Protein AF-A0A661E5P4-F1 (afdb_monomer_lite)

pLDDT: mean 78.01, std 10.91, range [57.59, 93.69]

Foldseek 3Di:
DWDQDDPVGDTDDDAPDWDADDDPSQWIWGHNPPDTDTPDDDDDDQPPDPPDPDDPVNVVVVCVVVVPPD

Radius of gyration: 17.73 Å; chains: 1; bounding box: 58×28×28 Å

Structure (mmCIF, N/CA/C/O backbone):
data_AF-A0A661E5P4-F1
#
_entry.id   AF-A0A661E5P4-F1
#
loop_
_atom_site.group_PDB
_atom_site.id
_atom_site.type_symbol
_atom_site.label_atom_id
_atom_site.label_alt_id
_atom_site.label_comp_id
_atom_site.label_asym_id
_atom_site.label_entity_id
_atom_site.label_seq_id
_atom_site.pdbx_PDB_ins_code
_atom_site.Cartn_x
_atom_site.Cartn_y
_atom_site.Cartn_z
_atom_site.occupancy
_atom_site.B_iso_or_equiv
_atom_site.auth_seq_id
_atom_site.auth_comp_id
_atom_site.auth_asym_id
_atom_site.auth_atom_id
_atom_site.pdbx_PDB_model_num
ATOM 1 N N . MET A 1 1 ? 19.361 -3.043 -9.902 1.00 58.81 1 MET A N 1
ATOM 2 C CA . MET A 1 1 ? 20.168 -2.775 -8.694 1.00 58.81 1 MET A CA 1
ATOM 3 C C . MET A 1 1 ? 19.760 -1.412 -8.188 1.00 58.81 1 MET A C 1
ATOM 5 O O . MET A 1 1 ? 19.898 -0.451 -8.941 1.00 58.81 1 MET A O 1
ATOM 9 N N . ALA A 1 2 ? 19.280 -1.352 -6.946 1.00 63.66 2 ALA A N 1
ATOM 10 C CA . ALA A 1 2 ? 19.031 -0.110 -6.227 1.00 63.66 2 ALA A CA 1
ATOM 11 C C . ALA A 1 2 ? 20.241 0.829 -6.340 1.00 63.66 2 ALA A C 1
ATOM 13 O O . ALA A 1 2 ? 21.381 0.402 -6.133 1.00 63.66 2 ALA A O 1
ATOM 14 N N . LYS A 1 3 ? 20.001 2.093 -6.700 1.00 75.62 3 LYS A N 1
ATOM 15 C CA . LYS A 1 3 ? 21.053 3.103 -6.816 1.00 75.62 3 LYS A CA 1
ATOM 16 C C . LYS A 1 3 ? 20.841 4.166 -5.746 1.00 75.62 3 LYS A C 1
ATOM 18 O O . LYS A 1 3 ? 19.822 4.850 -5.752 1.00 75.62 3 LYS A O 1
ATOM 23 N N . PHE A 1 4 ? 21.838 4.333 -4.882 1.00 77.44 4 PHE A N 1
ATOM 24 C CA . PHE A 1 4 ? 21.934 5.504 -4.015 1.00 77.44 4 PHE A CA 1
ATOM 25 C C . PHE A 1 4 ? 22.522 6.664 -4.822 1.00 77.44 4 PHE A C 1
ATOM 27 O O . PHE A 1 4 ? 23.535 6.482 -5.508 1.00 77.44 4 PHE A O 1
ATOM 34 N N . ILE A 1 5 ? 21.879 7.832 -4.811 1.00 73.56 5 ILE A N 1
ATOM 35 C CA . ILE A 1 5 ? 22.306 8.982 -5.622 1.00 73.56 5 ILE A CA 1
ATOM 36 C C . ILE A 1 5 ? 22.572 10.206 -4.737 1.00 73.56 5 ILE A C 1
ATOM 38 O O . ILE A 1 5 ? 21.767 10.561 -3.883 1.00 73.56 5 ILE A O 1
ATOM 42 N N . GLY A 1 6 ? 23.695 10.885 -5.004 1.00 64.81 6 GLY A N 1
ATOM 43 C CA . GLY A 1 6 ? 23.990 12.229 -4.498 1.00 64.81 6 GLY A CA 1
ATOM 44 C C . GLY A 1 6 ? 24.509 12.303 -3.058 1.00 64.81 6 GLY A C 1
ATOM 45 O O . GLY A 1 6 ? 24.627 11.304 -2.356 1.00 64.81 6 GLY A O 1
ATOM 46 N N . CYS A 1 7 ? 24.834 13.526 -2.627 1.00 66.25 7 CYS A N 1
ATOM 47 C CA . CYS A 1 7 ? 25.195 13.861 -1.243 1.00 66.25 7 CYS A CA 1
ATOM 48 C C . CYS A 1 7 ? 23.978 13.955 -0.298 1.00 66.25 7 CYS A C 1
ATOM 50 O O . CYS A 1 7 ? 24.166 14.119 0.904 1.00 66.25 7 CYS A O 1
ATOM 52 N N . THR A 1 8 ? 22.756 13.828 -0.828 1.00 71.50 8 THR A N 1
ATOM 53 C CA . THR A 1 8 ? 21.480 13.808 -0.089 1.00 71.50 8 THR A CA 1
ATOM 54 C C . THR A 1 8 ? 21.012 12.411 0.332 1.00 71.50 8 THR A C 1
ATOM 56 O O . THR A 1 8 ? 20.207 12.322 1.251 1.00 71.50 8 THR A O 1
ATOM 59 N N . GLY A 1 9 ? 21.546 11.327 -0.252 1.00 71.31 9 GLY A N 1
ATOM 60 C CA . GLY A 1 9 ? 21.281 9.955 0.214 1.00 71.31 9 GLY A CA 1
ATOM 61 C C . GLY A 1 9 ? 20.001 9.303 -0.323 1.00 71.31 9 GLY A C 1
ATOM 62 O O . GLY A 1 9 ? 19.479 8.387 0.310 1.00 71.31 9 GLY A O 1
ATOM 63 N N . ASP A 1 10 ? 19.508 9.737 -1.482 1.00 82.62 10 ASP A N 1
ATOM 64 C CA . ASP A 1 10 ? 18.254 9.228 -2.044 1.00 82.62 10 ASP A CA 1
ATOM 65 C C . ASP A 1 10 ? 18.402 7.789 -2.568 1.00 82.62 10 ASP A C 1
ATOM 67 O O . ASP A 1 10 ? 19.400 7.451 -3.216 1.00 82.62 10 ASP A O 1
ATOM 71 N N . LEU A 1 11 ? 17.378 6.957 -2.343 1.00 84.44 11 LEU A N 1
ATOM 72 C CA . LEU A 1 11 ? 17.235 5.623 -2.932 1.00 84.44 11 LEU A CA 1
ATOM 73 C C . LEU A 1 11 ? 16.294 5.687 -4.141 1.00 84.44 11 LEU A C 1
ATOM 75 O O . LEU A 1 11 ? 15.098 5.923 -3.985 1.00 84.44 11 LEU A O 1
ATOM 79 N N . VAL A 1 12 ? 16.825 5.433 -5.340 1.00 85.12 12 VAL A N 1
ATOM 80 C CA . VAL A 1 12 ? 16.037 5.384 -6.581 1.00 85.12 12 VAL A CA 1
ATOM 81 C C . VAL A 1 12 ? 16.006 3.961 -7.129 1.00 85.12 12 VAL A C 1
ATOM 83 O O . VAL A 1 12 ? 17.047 3.313 -7.289 1.00 85.12 12 VAL A O 1
ATOM 86 N N . LEU A 1 13 ? 14.796 3.503 -7.440 1.00 84.31 13 LEU A N 1
ATOM 87 C CA . LEU A 1 13 ? 14.500 2.204 -8.036 1.00 84.31 13 LEU A CA 1
ATOM 88 C C . LEU A 1 13 ? 13.992 2.380 -9.468 1.00 84.31 13 LEU A C 1
ATOM 90 O O . LEU A 1 13 ? 13.402 3.408 -9.801 1.00 84.31 13 LEU A O 1
ATOM 94 N N . ARG A 1 14 ? 14.217 1.377 -10.315 1.00 86.88 14 ARG A N 1
ATOM 95 C CA . ARG A 1 14 ? 13.556 1.277 -11.624 1.00 86.88 14 ARG A CA 1
ATOM 96 C C . ARG A 1 14 ? 12.142 0.718 -11.468 1.00 86.88 14 ARG A C 1
ATOM 98 O O . ARG A 1 14 ? 11.804 0.141 -10.437 1.00 86.88 14 ARG A O 1
ATOM 105 N N . ASP A 1 15 ? 11.350 0.815 -12.528 1.00 85.94 15 ASP A N 1
ATOM 106 C CA . ASP A 1 15 ? 10.056 0.137 -12.608 1.00 85.94 15 ASP A CA 1
ATOM 107 C C . ASP A 1 15 ? 10.202 -1.357 -12.292 1.00 85.94 15 ASP A C 1
ATOM 109 O O . ASP A 1 15 ? 11.177 -2.002 -12.695 1.00 85.94 15 ASP A O 1
ATOM 113 N N . ALA A 1 16 ? 9.225 -1.897 -11.561 1.00 85.75 16 ALA A N 1
ATOM 114 C CA . ALA A 1 16 ? 9.194 -3.278 -11.082 1.00 85.75 16 ALA A CA 1
ATOM 115 C C . ALA A 1 16 ? 10.315 -3.686 -10.096 1.00 85.75 16 ALA A C 1
ATOM 117 O O . ALA A 1 16 ? 10.325 -4.832 -9.640 1.00 85.75 16 ALA A O 1
ATOM 118 N N . GLU A 1 17 ? 11.222 -2.785 -9.702 1.00 90.25 17 GLU A N 1
ATOM 119 C CA . GLU A 1 17 ? 12.121 -3.018 -8.567 1.00 90.25 17 GLU A CA 1
ATOM 120 C C . GLU A 1 17 ? 11.413 -2.678 -7.249 1.00 90.25 17 GLU A C 1
ATOM 122 O O . GLU A 1 17 ? 10.732 -1.658 -7.142 1.00 90.25 17 GLU A O 1
ATOM 127 N N . LYS A 1 18 ? 11.589 -3.534 -6.235 1.00 89.44 18 LYS A N 1
ATOM 128 C CA . LYS A 1 18 ? 10.931 -3.402 -4.931 1.00 89.44 18 LYS A CA 1
ATOM 129 C C . LYS A 1 18 ? 11.917 -3.097 -3.815 1.00 89.44 18 LYS A C 1
ATOM 131 O O . LYS A 1 18 ? 13.032 -3.618 -3.811 1.00 89.44 18 LYS A O 1
ATOM 136 N N . ILE A 1 19 ? 11.476 -2.307 -2.839 1.00 91.00 19 ILE A N 1
ATOM 137 C CA . ILE A 1 19 ? 12.056 -2.331 -1.494 1.00 91.00 19 ILE A CA 1
ATOM 138 C C . ILE A 1 19 ? 11.304 -3.400 -0.718 1.00 91.00 19 ILE A C 1
ATOM 140 O O . ILE A 1 19 ? 10.080 -3.335 -0.641 1.00 91.00 19 ILE A O 1
ATOM 144 N N . THR A 1 20 ? 12.039 -4.349 -0.150 1.00 90.00 20 THR A N 1
ATOM 145 C CA . THR A 1 20 ? 11.501 -5.465 0.626 1.00 90.00 20 THR A CA 1
ATOM 146 C C . THR A 1 20 ? 12.035 -5.393 2.052 1.00 90.00 20 THR A C 1
ATOM 148 O O . THR A 1 20 ? 13.241 -5.268 2.261 1.00 90.00 20 THR A O 1
ATOM 151 N N . PHE A 1 21 ? 11.132 -5.464 3.024 1.00 88.44 21 PHE A N 1
ATOM 152 C CA . PHE A 1 21 ? 11.420 -5.507 4.450 1.00 88.44 21 PHE A CA 1
ATOM 153 C C . PHE A 1 21 ? 11.119 -6.900 5.006 1.00 88.44 21 PHE A C 1
ATOM 155 O O . PHE A 1 21 ? 10.181 -7.561 4.556 1.00 88.44 21 PHE A O 1
ATOM 162 N N . GLY A 1 22 ? 11.902 -7.303 6.008 1.00 86.81 22 GLY A N 1
ATOM 163 C CA . GLY A 1 22 ? 11.812 -8.626 6.623 1.00 86.81 22 GLY A CA 1
ATOM 164 C C . GLY A 1 22 ? 12.611 -9.697 5.874 1.00 86.81 22 GLY A C 1
ATOM 165 O O . GLY A 1 22 ? 13.331 -9.398 4.919 1.00 86.81 22 GLY A O 1
ATOM 166 N N . ASP A 1 23 ? 12.539 -10.936 6.349 1.00 83.62 23 ASP A N 1
ATOM 167 C CA . ASP A 1 23 ? 13.304 -12.075 5.829 1.00 83.62 23 ASP A CA 1
ATOM 168 C C . ASP A 1 23 ? 12.469 -13.013 4.933 1.00 83.62 23 ASP A C 1
ATOM 170 O O . ASP A 1 23 ? 13.026 -13.930 4.325 1.00 83.62 23 ASP A O 1
ATOM 174 N N . GLY A 1 24 ? 11.168 -12.729 4.764 1.00 83.00 24 GLY A N 1
ATOM 175 C CA . GLY A 1 24 ? 10.225 -13.516 3.957 1.00 83.00 24 GLY A CA 1
ATOM 176 C C . GLY A 1 24 ? 9.478 -12.757 2.852 1.00 83.00 24 GLY A C 1
ATOM 177 O O . GLY A 1 24 ? 8.462 -13.248 2.366 1.00 83.00 24 GLY A O 1
ATOM 178 N N . ASN A 1 25 ? 9.954 -11.577 2.440 1.00 80.00 25 ASN A N 1
ATOM 179 C CA . ASN A 1 25 ? 9.166 -10.583 1.689 1.00 80.00 25 ASN A CA 1
ATOM 180 C C . ASN A 1 25 ? 7.948 -10.072 2.464 1.00 80.00 25 ASN A C 1
ATOM 182 O O . ASN A 1 25 ? 6.890 -9.827 1.881 1.00 80.00 25 ASN A O 1
ATOM 186 N N . ASP A 1 26 ? 8.120 -9.898 3.773 1.00 86.25 26 ASP A N 1
ATOM 187 C CA . ASP A 1 26 ? 7.039 -9.588 4.701 1.00 86.25 26 ASP A CA 1
ATOM 188 C C . ASP A 1 26 ? 6.372 -8.259 4.407 1.00 86.25 26 ASP A C 1
ATOM 190 O O . ASP A 1 26 ? 5.199 -8.115 4.726 1.00 86.25 26 ASP A O 1
ATOM 194 N N . SER A 1 27 ? 7.095 -7.281 3.845 1.00 90.44 27 SER A N 1
ATOM 195 C CA . SER A 1 27 ? 6.503 -6.041 3.337 1.00 90.44 27 SER A CA 1
ATOM 196 C C . SER A 1 27 ? 7.248 -5.443 2.163 1.00 90.44 27 SER A C 1
ATOM 198 O O . SER A 1 27 ? 8.472 -5.350 2.203 1.00 90.44 27 SER A O 1
ATOM 200 N N . ASN A 1 28 ? 6.521 -4.978 1.143 1.00 92.00 28 ASN A N 1
ATOM 201 C CA . ASN A 1 28 ? 7.134 -4.425 -0.058 1.00 92.00 28 ASN A CA 1
ATOM 202 C C . ASN A 1 28 ? 6.532 -3.081 -0.483 1.00 92.00 28 ASN A C 1
ATOM 204 O O . ASN A 1 28 ? 5.329 -2.842 -0.364 1.00 92.00 28 ASN A O 1
ATOM 208 N N . ILE A 1 29 ? 7.390 -2.221 -1.041 1.00 91.94 29 ILE A N 1
ATOM 209 C CA . ILE A 1 29 ? 7.021 -0.943 -1.664 1.00 91.94 29 ILE A CA 1
ATOM 210 C C . ILE A 1 29 ? 7.644 -0.886 -3.055 1.00 91.94 29 ILE A C 1
ATOM 212 O O . ILE A 1 29 ? 8.865 -1.021 -3.186 1.00 91.94 29 ILE A O 1
ATOM 216 N N . TRP A 1 30 ? 6.830 -0.706 -4.098 1.00 92.25 30 TRP A N 1
ATOM 217 C CA . TRP A 1 30 ? 7.337 -0.601 -5.470 1.00 92.25 30 TRP A CA 1
ATOM 218 C C . TRP A 1 30 ? 6.378 0.087 -6.434 1.00 92.25 30 TRP A C 1
ATOM 220 O O . TRP A 1 30 ? 5.172 0.133 -6.208 1.00 92.25 30 TRP A O 1
ATOM 230 N N . TRP A 1 31 ? 6.924 0.574 -7.546 1.00 91.88 31 TRP A N 1
ATOM 231 C CA . TRP A 1 31 ? 6.148 1.019 -8.699 1.00 91.88 31 TRP A CA 1
ATOM 232 C C . TRP A 1 31 ? 5.950 -0.145 -9.672 1.00 91.88 31 TRP A C 1
ATOM 234 O O . TRP A 1 31 ? 6.929 -0.743 -10.128 1.00 91.88 31 TRP A O 1
ATOM 244 N N . ASP A 1 32 ? 4.702 -0.489 -9.994 1.00 91.00 32 ASP A N 1
ATOM 245 C CA . ASP A 1 32 ? 4.395 -1.618 -10.889 1.00 91.00 32 ASP A CA 1
ATOM 246 C C . ASP A 1 32 ? 4.365 -1.258 -12.385 1.00 91.00 32 ASP A C 1
ATOM 248 O O . ASP A 1 32 ? 4.095 -2.120 -13.219 1.00 91.00 32 ASP A O 1
ATOM 252 N N . GLY A 1 33 ? 4.664 0.001 -12.721 1.00 90.31 33 GLY A N 1
ATOM 253 C CA . GLY A 1 33 ? 4.525 0.561 -14.068 1.00 90.31 33 GLY A CA 1
ATOM 254 C C . GLY A 1 33 ? 3.277 1.433 -14.242 1.00 90.31 33 GLY A C 1
ATOM 255 O O . GLY A 1 33 ? 3.194 2.172 -15.221 1.00 90.31 33 GLY A O 1
ATOM 256 N N . SER A 1 34 ? 2.332 1.389 -13.298 1.00 93.69 34 SER A N 1
ATOM 257 C CA . SER A 1 34 ? 1.074 2.149 -13.347 1.00 93.69 34 SER A CA 1
ATOM 258 C C . SER A 1 34 ? 0.667 2.771 -12.011 1.00 93.69 34 SER A C 1
ATOM 260 O O . SER A 1 34 ? 0.102 3.863 -11.995 1.00 93.69 34 SER A O 1
ATOM 262 N N . GLU A 1 35 ? 0.963 2.095 -10.901 1.00 91.81 35 GLU A N 1
ATOM 263 C CA . GLU A 1 35 ? 0.562 2.477 -9.553 1.00 91.81 35 GLU A CA 1
ATOM 264 C C . GLU A 1 35 ? 1.683 2.184 -8.544 1.00 91.81 35 GLU A C 1
ATOM 266 O O . GLU A 1 35 ? 2.508 1.276 -8.713 1.00 91.81 35 GLU A O 1
ATOM 271 N N . LEU A 1 36 ? 1.686 2.948 -7.447 1.00 91.06 36 LEU A N 1
ATOM 272 C CA . LEU A 1 36 ? 2.489 2.632 -6.272 1.00 91.06 36 LEU A CA 1
ATOM 273 C C . LEU A 1 36 ? 1.808 1.496 -5.501 1.00 91.06 36 LEU A C 1
ATOM 275 O O . LEU A 1 36 ? 0.650 1.613 -5.102 1.00 91.06 36 LEU A O 1
ATOM 279 N N . ARG A 1 37 ? 2.538 0.406 -5.268 1.00 91.50 37 ARG A N 1
ATOM 280 C CA . ARG A 1 37 ? 2.069 -0.774 -4.540 1.00 91.50 37 ARG A CA 1
ATOM 281 C C . ARG A 1 37 ? 2.653 -0.825 -3.132 1.00 91.50 37 ARG A C 1
ATOM 283 O O . ARG A 1 37 ? 3.854 -0.635 -2.939 1.00 91.50 37 ARG A O 1
ATOM 290 N N . LEU A 1 38 ? 1.771 -1.139 -2.188 1.00 90.94 38 LEU A N 1
ATOM 291 C CA . LEU A 1 38 ? 2.028 -1.515 -0.800 1.00 90.94 38 LEU A CA 1
ATOM 292 C C . LEU A 1 38 ? 1.289 -2.842 -0.605 1.00 90.94 38 LEU A C 1
ATOM 294 O O . LEU A 1 38 ? 0.067 -2.867 -0.748 1.00 90.94 38 LEU A O 1
ATOM 298 N N . ASP A 1 39 ? 1.994 -3.948 -0.378 1.00 87.44 39 ASP A N 1
ATOM 299 C CA . ASP A 1 39 ? 1.381 -5.291 -0.398 1.00 87.44 39 ASP A CA 1
ATOM 300 C C . ASP A 1 39 ? 1.146 -5.909 0.977 1.00 87.44 39 ASP A C 1
ATOM 302 O O . ASP A 1 39 ? 0.926 -7.113 1.102 1.00 87.44 39 ASP A O 1
ATOM 306 N N . THR A 1 40 ? 1.122 -5.068 2.006 1.00 85.69 40 THR A N 1
ATOM 307 C CA . THR A 1 40 ? 0.846 -5.478 3.380 1.00 85.69 40 THR A CA 1
ATOM 308 C C . THR A 1 40 ? -0.184 -4.595 4.031 1.00 85.69 40 THR A C 1
ATOM 310 O O . THR A 1 40 ? -0.512 -3.507 3.553 1.00 85.69 40 THR A O 1
ATOM 313 N N . THR A 1 41 ? -0.701 -5.072 5.159 1.00 76.44 41 THR A N 1
ATOM 314 C CA . THR A 1 41 ? -1.546 -4.257 6.018 1.00 76.44 41 THR A CA 1
ATOM 315 C C . THR A 1 41 ? -0.747 -3.065 6.529 1.00 76.44 41 THR A C 1
ATOM 317 O O . THR A 1 41 ? 0.155 -3.208 7.353 1.00 76.44 41 THR A O 1
ATOM 320 N N . ILE A 1 42 ? -1.131 -1.872 6.083 1.00 75.62 42 ILE A N 1
ATOM 321 C CA . ILE A 1 42 ? -0.648 -0.623 6.659 1.00 75.62 42 ILE A CA 1
ATOM 322 C C . ILE A 1 42 ? -1.423 -0.382 7.954 1.00 75.62 42 ILE A C 1
ATOM 324 O O . ILE A 1 42 ? -2.626 -0.121 7.929 1.00 75.62 42 ILE A O 1
ATOM 328 N N . SE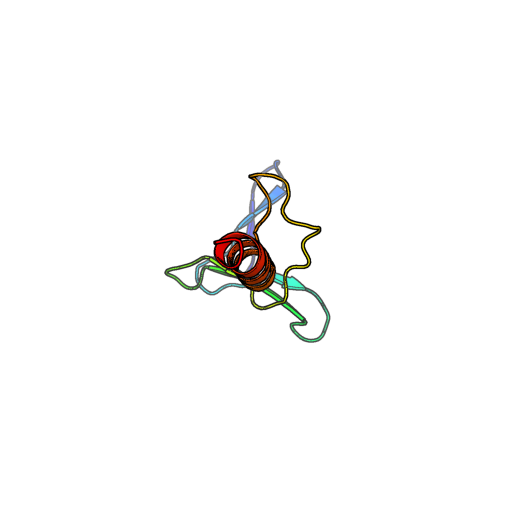R A 1 43 ? -0.748 -0.505 9.098 1.00 67.69 43 SER A N 1
ATOM 329 C CA . SER A 1 43 ? -1.344 -0.162 10.389 1.00 67.69 43 SER A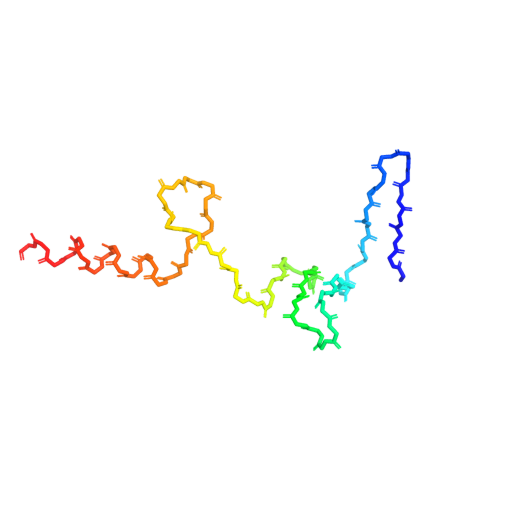 CA 1
ATOM 330 C C . SER A 1 43 ? -1.512 1.355 10.486 1.00 67.69 43 SER A C 1
ATOM 332 O O . SER A 1 43 ? -0.521 2.084 10.545 1.00 67.69 43 SER A O 1
ATOM 334 N N . GLY A 1 44 ? -2.755 1.827 10.513 1.00 61.53 44 GLY A N 1
ATOM 335 C CA . GLY A 1 44 ? -3.100 3.204 10.858 1.00 61.53 44 GLY A CA 1
ATOM 336 C C . GLY A 1 44 ? -3.667 3.274 12.273 1.00 61.53 44 GLY A C 1
ATOM 337 O O . GLY A 1 44 ? -4.356 2.354 12.710 1.00 61.53 44 GLY A O 1
ATOM 338 N N . VAL A 1 45 ? -3.383 4.364 12.984 1.00 59.59 45 VAL A N 1
ATOM 339 C CA . VAL A 1 45 ? -4.232 4.802 14.105 1.00 59.59 45 VAL A CA 1
ATOM 340 C C . VAL A 1 45 ? -5.567 5.309 13.552 1.00 59.59 45 VAL A C 1
ATOM 342 O O . VAL A 1 45 ? -5.667 5.545 12.344 1.00 59.59 45 VAL A O 1
ATOM 345 N N . ASP A 1 46 ? -6.572 5.497 14.413 1.00 65.56 46 ASP A N 1
ATOM 346 C CA . ASP A 1 46 ? -7.882 6.014 14.001 1.00 65.56 46 ASP A CA 1
ATOM 347 C C . ASP A 1 46 ? -7.720 7.218 13.046 1.00 65.56 46 ASP A C 1
ATOM 349 O O . ASP A 1 46 ? -7.027 8.193 13.380 1.00 65.56 46 ASP A O 1
ATOM 353 N N . PRO A 1 47 ? -8.289 7.159 11.827 1.00 65.50 47 PRO A N 1
ATOM 354 C CA . PRO A 1 47 ?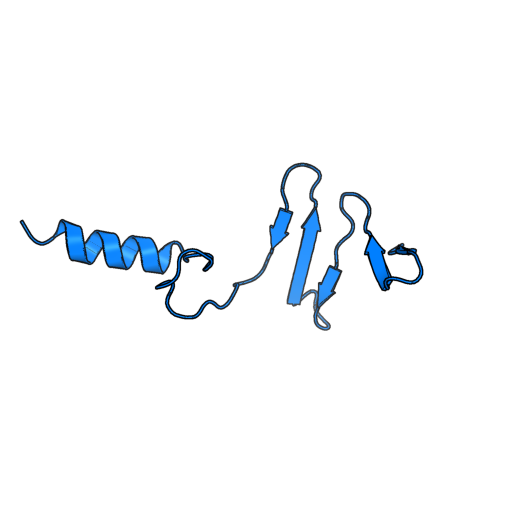 -8.103 8.163 10.786 1.00 65.50 47 PRO A CA 1
ATOM 355 C C . PRO A 1 47 ? -8.948 9.417 11.049 1.00 65.50 47 PRO A C 1
ATOM 357 O O . PRO A 1 47 ? -9.819 9.791 10.274 1.00 65.50 47 PRO A O 1
ATOM 360 N N . THR A 1 48 ? -8.669 10.079 12.168 1.00 71.31 48 THR A N 1
ATOM 361 C CA . THR A 1 48 ? -9.304 11.336 12.589 1.00 71.31 48 THR A CA 1
ATOM 362 C C . THR A 1 48 ? -8.614 12.578 12.009 1.00 71.31 48 THR A C 1
ATOM 364 O O . THR A 1 48 ? -9.020 13.696 12.310 1.00 71.31 48 THR A O 1
ATOM 367 N N . GLN A 1 49 ? -7.566 12.394 11.196 1.00 62.12 49 GLN A N 1
ATOM 368 C CA . GLN A 1 49 ? -6.776 13.455 10.566 1.00 62.12 49 GLN A CA 1
ATOM 369 C C . GLN A 1 49 ? -6.726 13.275 9.042 1.00 62.12 49 GLN A C 1
ATOM 371 O O . GLN A 1 49 ? -6.585 12.151 8.558 1.00 62.12 49 GLN A O 1
ATOM 376 N N . ASP A 1 50 ? -6.742 14.387 8.299 1.00 60.50 50 ASP A N 1
ATOM 377 C CA . ASP A 1 50 ? -6.845 14.423 6.826 1.00 60.50 50 ASP A CA 1
ATOM 378 C C . ASP A 1 50 ? -5.673 13.757 6.080 1.00 60.50 50 ASP A C 1
ATOM 380 O O . ASP A 1 50 ? -5.787 13.426 4.902 1.00 60.50 50 ASP A O 1
ATOM 384 N N . TYR A 1 51 ? -4.531 13.562 6.746 1.00 58.31 51 TYR A N 1
ATOM 385 C CA . TYR A 1 51 ? -3.345 12.923 6.165 1.00 58.31 51 TYR A CA 1
ATOM 386 C C . TYR A 1 51 ? -3.249 11.418 6.468 1.00 58.31 51 TYR A C 1
ATOM 388 O O . TYR A 1 51 ? -2.265 10.777 6.091 1.00 58.31 51 TYR A O 1
ATOM 396 N N . HIS A 1 52 ? -4.230 10.832 7.162 1.00 68.19 52 HIS A N 1
ATOM 397 C CA . HIS A 1 52 ? -4.267 9.391 7.400 1.00 68.19 52 HIS A CA 1
ATOM 398 C C . HIS A 1 52 ? -4.833 8.659 6.176 1.00 68.19 52 HIS A C 1
ATOM 400 O O . HIS A 1 52 ? -5.882 9.013 5.642 1.00 68.19 52 HIS A O 1
ATOM 406 N N . LEU A 1 53 ? -4.170 7.577 5.755 1.00 67.62 53 LEU A N 1
ATOM 407 C CA . LEU A 1 53 ? -4.773 6.613 4.837 1.00 67.62 53 LEU A CA 1
ATOM 408 C C . LEU A 1 53 ? -5.890 5.889 5.598 1.00 67.62 53 LEU A C 1
ATOM 410 O O . LEU A 1 53 ? -5.625 5.021 6.428 1.00 67.62 53 LEU A O 1
ATOM 414 N N . THR A 1 54 ? -7.142 6.280 5.372 1.00 67.19 54 THR A N 1
ATOM 415 C CA . THR A 1 54 ? -8.282 5.647 6.044 1.00 67.19 54 THR A CA 1
ATOM 416 C C . THR A 1 54 ? -8.429 4.217 5.523 1.00 67.19 54 THR A C 1
ATOM 418 O O . THR A 1 54 ? -8.469 4.010 4.307 1.00 67.19 54 THR A O 1
ATOM 421 N N . THR A 1 55 ? -8.543 3.217 6.398 1.00 69.81 55 THR A N 1
ATOM 422 C CA . THR A 1 55 ? -8.892 1.868 5.934 1.00 69.81 55 THR A CA 1
ATOM 423 C C . THR A 1 55 ? -10.340 1.861 5.447 1.00 69.81 55 THR A C 1
ATOM 425 O O . THR A 1 55 ? -11.197 2.546 6.008 1.00 69.81 55 THR A O 1
ATOM 428 N N . LYS A 1 56 ? -10.648 1.037 4.438 1.00 69.62 56 LYS A N 1
ATOM 429 C CA . LYS A 1 56 ? -12.041 0.819 4.018 1.00 69.62 56 LYS A CA 1
ATOM 430 C C . LYS A 1 56 ? -12.931 0.381 5.195 1.00 69.62 56 LYS A C 1
ATOM 432 O O . LYS A 1 56 ? -14.085 0.776 5.255 1.00 69.62 56 LYS A O 1
ATOM 437 N N . TYR A 1 57 ? -12.372 -0.353 6.160 1.00 66.12 57 TYR A N 1
ATOM 438 C CA . TYR A 1 57 ? -13.066 -0.768 7.380 1.00 66.12 57 TYR A CA 1
ATOM 439 C C . TYR A 1 57 ? -13.530 0.411 8.253 1.00 66.12 57 TYR A C 1
ATOM 441 O O . TYR A 1 57 ? -14.679 0.420 8.691 1.00 66.12 57 TYR A O 1
ATOM 449 N N . TYR A 1 58 ? -12.679 1.421 8.480 1.00 76.19 58 TYR A N 1
ATOM 450 C CA . TYR A 1 58 ? -13.088 2.629 9.208 1.00 76.19 58 TYR A CA 1
ATOM 451 C C . TYR A 1 58 ? -14.179 3.392 8.451 1.00 76.19 58 TYR A C 1
ATOM 453 O O . TYR A 1 58 ? -15.202 3.733 9.034 1.00 76.19 58 TYR A O 1
ATOM 461 N N . VAL A 1 59 ? -13.997 3.599 7.140 1.00 77.56 59 VAL A N 1
ATOM 462 C CA . VAL A 1 59 ? -14.991 4.279 6.292 1.00 77.56 59 VAL A CA 1
ATOM 463 C C . VAL A 1 59 ? -16.340 3.559 6.336 1.00 77.56 59 VAL A C 1
ATOM 465 O O . VAL A 1 59 ? -17.365 4.199 6.547 1.00 77.56 59 VAL A O 1
ATOM 468 N N . ASP A 1 60 ? -16.350 2.232 6.202 1.00 79.56 60 ASP A N 1
ATOM 469 C CA . ASP A 1 60 ? -17.577 1.434 6.263 1.00 79.56 60 ASP A CA 1
ATOM 470 C C . ASP A 1 60 ? -18.237 1.519 7.655 1.00 79.56 60 ASP A C 1
ATOM 472 O O . ASP A 1 60 ? -19.463 1.591 7.746 1.00 79.56 60 ASP A O 1
ATOM 476 N N . THR A 1 61 ? -17.445 1.572 8.733 1.00 80.12 61 THR A N 1
ATOM 477 C CA . THR A 1 61 ? -17.936 1.718 10.117 1.00 80.12 61 THR A CA 1
ATOM 478 C C . THR A 1 61 ? -18.595 3.082 10.343 1.00 80.12 61 THR A C 1
ATOM 480 O O . THR A 1 61 ? -19.737 3.143 10.798 1.00 80.12 61 THR A O 1
ATOM 483 N N . GLU A 1 62 ? -17.920 4.173 9.977 1.00 84.06 62 GLU A N 1
ATOM 484 C CA . GLU A 1 62 ? -18.444 5.536 10.130 1.00 84.06 62 GLU A CA 1
ATOM 485 C C . GLU A 1 62 ? -19.672 5.791 9.249 1.00 84.06 62 GLU A C 1
ATOM 487 O O . GLU A 1 62 ? -20.638 6.408 9.699 1.00 84.06 62 GLU A O 1
ATOM 492 N N . ILE A 1 63 ? -19.678 5.289 8.008 1.00 81.88 63 ILE A N 1
ATOM 493 C CA . ILE A 1 63 ? -20.851 5.377 7.127 1.00 81.88 63 ILE A CA 1
ATOM 494 C C . ILE A 1 63 ? -22.018 4.601 7.736 1.00 81.88 63 ILE A C 1
ATOM 496 O O . ILE A 1 63 ? -23.121 5.132 7.819 1.00 81.88 63 ILE A O 1
ATOM 500 N N . TH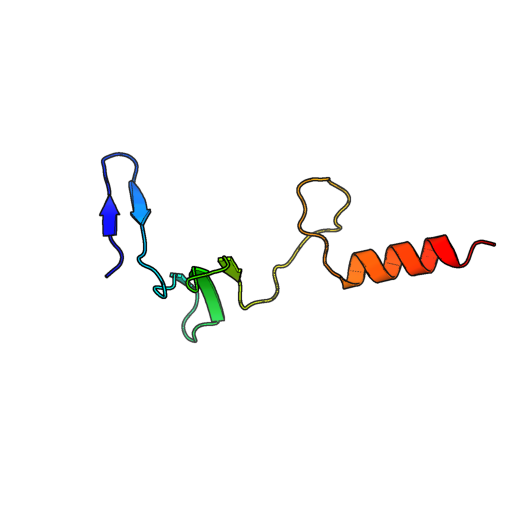R A 1 64 ? -21.795 3.369 8.198 1.00 82.25 64 THR A N 1
ATOM 501 C CA . THR A 1 64 ? -22.867 2.554 8.790 1.00 82.25 64 THR A CA 1
ATOM 502 C C . THR A 1 64 ? -23.459 3.229 10.028 1.00 82.25 64 THR A C 1
ATOM 504 O O . THR A 1 64 ? -24.677 3.284 10.164 1.00 82.25 64 THR A O 1
ATOM 507 N N . ASN A 1 65 ? -22.628 3.801 10.900 1.00 78.50 65 ASN A N 1
ATOM 508 C CA . ASN A 1 65 ? -23.099 4.460 12.119 1.00 78.50 65 ASN A CA 1
ATOM 509 C C . ASN A 1 65 ? -23.866 5.765 11.846 1.00 78.50 65 ASN A C 1
ATOM 511 O O . ASN A 1 65 ? -24.814 6.060 12.567 1.00 78.50 65 ASN A O 1
ATOM 515 N N . ASN A 1 66 ? -23.494 6.523 10.808 1.00 75.12 66 ASN A N 1
ATOM 516 C CA . ASN A 1 66 ? -24.129 7.806 10.476 1.00 75.12 66 ASN A CA 1
ATOM 517 C C . ASN A 1 66 ? -25.308 7.692 9.491 1.00 75.12 66 ASN A C 1
ATOM 519 O O . ASN A 1 66 ? -26.096 8.624 9.380 1.00 75.12 66 ASN A O 1
ATOM 523 N N . VAL A 1 67 ? -25.447 6.578 8.761 1.00 73.12 67 VAL A N 1
ATOM 524 C CA . VAL A 1 67 ? -26.571 6.345 7.827 1.00 73.12 67 VAL A CA 1
ATOM 525 C C . VAL A 1 67 ? -27.783 5.708 8.524 1.00 73.12 67 VAL A C 1
ATOM 527 O O . VAL A 1 67 ? -28.895 5.800 8.020 1.00 73.12 67 VAL A O 1
ATOM 530 N N . ILE A 1 68 ? -27.604 5.087 9.695 1.00 63.88 68 ILE A N 1
ATOM 531 C CA . ILE A 1 68 ? -28.690 4.427 10.450 1.00 63.88 68 ILE A CA 1
ATOM 532 C C . ILE A 1 68 ? -29.462 5.421 11.354 1.00 63.88 68 ILE A C 1
ATOM 5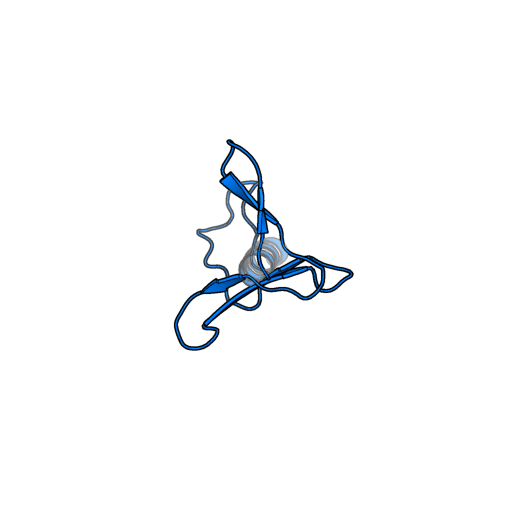34 O O . ILE A 1 68 ? -30.420 5.035 12.017 1.00 63.88 68 ILE A O 1
ATOM 538 N N . THR A 1 69 ? -29.090 6.705 11.399 1.00 59.28 69 THR A N 1
ATOM 539 C CA . THR A 1 69 ? -29.708 7.700 12.301 1.00 59.28 69 THR A CA 1
ATOM 540 C C . THR A 1 69 ? -30.938 8.435 11.743 1.00 59.28 69 THR A C 1
ATOM 542 O O . THR A 1 69 ? -31.243 9.515 12.247 1.00 59.28 69 THR A O 1
ATOM 545 N N . ASP A 1 70 ? -31.648 7.863 10.764 1.00 57.59 70 ASP A N 1
ATOM 546 C CA . ASP A 1 70 ? -32.954 8.362 10.282 1.00 57.59 70 ASP A CA 1
ATOM 547 C C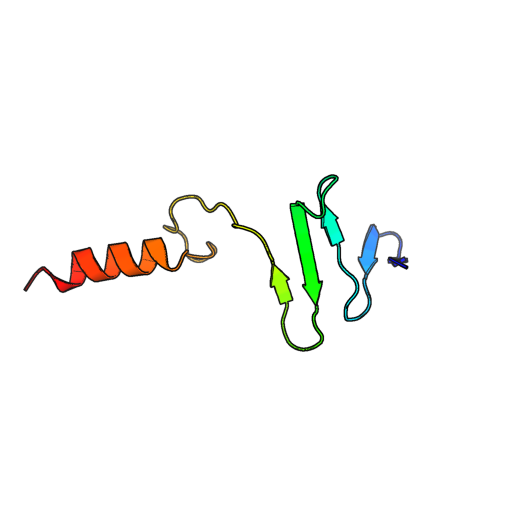 . ASP A 1 70 ? -34.130 7.502 10.783 1.00 57.59 70 ASP A C 1
ATOM 549 O O . ASP A 1 70 ? -34.117 6.266 10.562 1.00 57.59 70 ASP A O 1
#

Sequence (70 aa):
MAKFIGCTGDLVLRDAEKITFGDGNDSNIWWDGSELRLDTTISGVDPTQDYHLTTKYYVDTEITNNVITD

Secondary structure (DSSP, 8-state):
--EEETTTTEEE--TT-EEEESSSS-EEEEE-SSSEEE-S--------STTS---HHHHHHHHHHHHS--